Protein AF-A0A846UWH3-F1 (afdb_monomer)

Structure (mmCIF, N/CA/C/O backbone):
data_AF-A0A846UWH3-F1
#
_entry.id   AF-A0A846UWH3-F1
#
loop_
_atom_site.group_PDB
_atom_site.id
_atom_site.type_symbol
_atom_site.label_atom_id
_atom_site.label_alt_id
_atom_site.label_comp_id
_atom_site.label_asym_id
_atom_site.label_entity_id
_atom_site.label_seq_id
_atom_site.pdbx_PDB_ins_code
_atom_site.Cartn_x
_atom_site.Cartn_y
_atom_site.Cartn_z
_atom_site.occupancy
_atom_site.B_iso_or_equiv
_atom_site.auth_seq_id
_atom_site.auth_comp_id
_atom_site.auth_asym_id
_atom_site.auth_atom_id
_atom_site.pdbx_PDB_model_num
ATOM 1 N N . MET A 1 1 ? 42.932 3.495 -3.140 1.00 34.31 1 MET A N 1
ATOM 2 C CA . MET A 1 1 ? 41.575 4.007 -2.851 1.00 34.31 1 MET A CA 1
ATOM 3 C C . MET A 1 1 ? 40.872 4.216 -4.185 1.00 34.31 1 MET A C 1
ATOM 5 O O . MET A 1 1 ? 41.076 5.256 -4.792 1.00 34.31 1 MET A O 1
ATOM 9 N N . SER A 1 2 ? 40.165 3.207 -4.699 1.00 35.84 2 SER A N 1
ATOM 10 C CA . SER A 1 2 ? 39.485 3.271 -6.001 1.00 35.84 2 SER A CA 1
ATOM 11 C C . SER A 1 2 ? 37.967 3.221 -5.826 1.00 35.84 2 SER A C 1
ATOM 13 O O . SER A 1 2 ? 37.456 2.325 -5.163 1.00 35.84 2 SER A O 1
ATOM 15 N N . GLU A 1 3 ? 37.313 4.191 -6.466 1.00 36.59 3 GLU A N 1
ATOM 16 C CA . GLU A 1 3 ? 35.919 4.200 -6.933 1.00 36.59 3 GLU A CA 1
ATOM 17 C C . GLU A 1 3 ? 34.804 4.156 -5.873 1.00 36.59 3 GLU A C 1
ATOM 19 O O . GLU A 1 3 ? 34.196 3.131 -5.598 1.00 36.59 3 GLU A O 1
ATOM 24 N N . PHE A 1 4 ? 34.443 5.343 -5.368 1.00 40.91 4 PHE A N 1
ATOM 25 C CA . PHE A 1 4 ? 33.161 5.603 -4.688 1.00 40.91 4 PHE A CA 1
ATOM 26 C C . PHE A 1 4 ? 31.956 5.690 -5.647 1.00 40.91 4 PHE A C 1
ATOM 28 O O . PHE A 1 4 ? 30.843 5.966 -5.207 1.00 40.91 4 PHE A O 1
ATOM 35 N N . TRP A 1 5 ? 32.157 5.456 -6.945 1.00 39.53 5 TRP A N 1
ATOM 36 C CA . TRP A 1 5 ? 31.112 5.561 -7.959 1.00 39.53 5 TRP A CA 1
ATOM 37 C C . TRP A 1 5 ? 31.149 4.317 -8.839 1.00 39.53 5 TRP A C 1
ATOM 39 O O . TRP A 1 5 ? 31.942 4.228 -9.775 1.00 39.53 5 TRP A O 1
ATOM 49 N N . ASP A 1 6 ? 30.308 3.340 -8.501 1.00 42.56 6 ASP A N 1
ATOM 50 C CA . ASP A 1 6 ? 30.019 2.216 -9.384 1.00 42.56 6 ASP A CA 1
ATOM 51 C C . ASP A 1 6 ? 29.419 2.770 -10.688 1.00 42.56 6 ASP A C 1
ATOM 53 O O . ASP A 1 6 ? 28.408 3.472 -10.667 1.00 42.56 6 ASP A O 1
ATOM 57 N N . LYS A 1 7 ? 30.080 2.504 -11.821 1.00 46.56 7 LYS A N 1
ATOM 58 C CA . LYS A 1 7 ? 29.621 2.919 -13.159 1.00 46.56 7 LYS A CA 1
ATOM 59 C C . LYS A 1 7 ? 28.524 2.009 -13.710 1.00 46.56 7 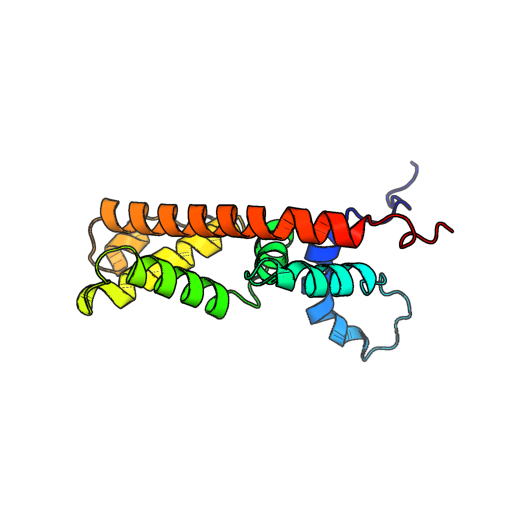LYS A C 1
ATOM 61 O O . LYS A 1 7 ? 28.013 2.265 -14.800 1.00 46.56 7 LYS A O 1
ATOM 66 N N . ARG A 1 8 ? 28.177 0.923 -13.010 1.00 47.19 8 ARG A N 1
ATOM 67 C CA . ARG A 1 8 ? 27.065 0.059 -13.408 1.00 47.19 8 ARG A CA 1
ATOM 68 C C . ARG A 1 8 ? 25.760 0.851 -13.321 1.00 47.19 8 ARG A C 1
ATOM 70 O O . ARG A 1 8 ? 25.578 1.626 -12.380 1.00 47.19 8 ARG A O 1
ATOM 77 N N . PRO A 1 9 ? 24.834 0.669 -14.279 1.00 49.78 9 PRO A N 1
ATOM 78 C CA . PRO A 1 9 ? 23.530 1.299 -14.181 1.00 49.78 9 PRO A CA 1
ATOM 79 C C . PRO A 1 9 ? 22.884 0.890 -12.846 1.00 49.78 9 PRO A C 1
ATOM 81 O O . PRO A 1 9 ? 22.900 -0.301 -12.519 1.00 49.78 9 PRO A O 1
ATOM 84 N N . PRO A 1 10 ? 22.335 1.847 -12.072 1.00 55.66 10 PRO A N 1
ATOM 85 C CA . PRO A 1 10 ? 21.718 1.555 -10.784 1.00 55.66 10 PRO A CA 1
ATOM 86 C C . PRO A 1 10 ? 20.646 0.482 -10.941 1.00 55.66 10 PRO A C 1
ATOM 88 O O . PRO A 1 10 ? 19.980 0.406 -11.985 1.00 55.66 10 PRO A O 1
ATOM 91 N N . HIS A 1 11 ? 20.477 -0.339 -9.903 1.00 59.94 11 HIS A N 1
ATOM 92 C CA . HIS A 1 11 ? 19.511 -1.429 -9.944 1.00 59.94 11 HIS A CA 1
ATOM 93 C C . HIS A 1 11 ? 18.124 -0.853 -10.278 1.00 59.94 11 HIS A C 1
ATOM 95 O O . HIS A 1 11 ? 17.781 0.227 -9.793 1.00 59.94 11 HIS A O 1
ATOM 101 N N . PRO A 1 12 ? 17.276 -1.530 -11.067 1.00 56.81 12 PRO A N 1
ATOM 102 C CA . PRO A 1 12 ? 15.968 -0.981 -11.426 1.00 56.81 12 PRO A CA 1
ATOM 103 C C . PRO A 1 12 ? 15.090 -0.613 -10.209 1.00 56.81 12 PRO A C 1
ATOM 105 O O . PRO A 1 12 ? 14.339 0.356 -10.270 1.00 56.81 12 PRO A O 1
ATOM 108 N N . CYS A 1 13 ? 15.272 -1.285 -9.060 1.00 59.06 13 CYS A N 1
ATOM 109 C CA . CYS A 1 13 ? 14.733 -0.847 -7.756 1.00 59.06 13 CYS A CA 1
ATOM 110 C C . CYS A 1 13 ? 15.163 0.556 -7.341 1.00 59.06 13 CYS A C 1
ATOM 112 O O . CYS A 1 13 ? 14.342 1.364 -6.915 1.00 59.06 13 CYS A O 1
ATOM 114 N N . GLU A 1 14 ? 16.454 0.835 -7.451 1.00 53.94 14 GLU A N 1
ATOM 115 C CA . GLU A 1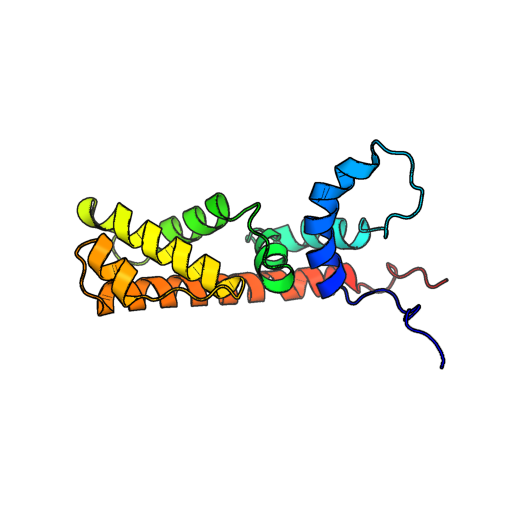 14 ? 17.053 2.109 -7.078 1.00 53.94 14 GLU A CA 1
ATOM 116 C C . GLU A 1 14 ? 16.636 3.208 -8.055 1.00 53.94 14 GLU A C 1
ATOM 118 O O . GLU A 1 14 ? 16.502 4.361 -7.654 1.00 53.94 14 GLU A O 1
ATOM 123 N N . ARG A 1 15 ? 16.379 2.868 -9.327 1.00 60.12 15 ARG A N 1
ATOM 124 C CA . ARG A 1 15 ? 15.820 3.810 -10.305 1.00 60.12 15 ARG A CA 1
ATOM 125 C C . ARG A 1 15 ? 14.354 4.135 -10.043 1.00 60.12 15 ARG A C 1
ATOM 127 O O . ARG A 1 15 ? 14.023 5.311 -10.072 1.00 60.12 15 ARG A O 1
ATOM 134 N N . LEU A 1 16 ? 13.506 3.164 -9.683 1.00 61.62 16 LEU A N 1
ATOM 135 C CA . LEU A 1 16 ? 12.129 3.455 -9.245 1.00 61.62 16 LEU A CA 1
ATOM 136 C C . LEU A 1 16 ? 12.103 4.335 -7.984 1.00 61.62 16 LEU A C 1
ATOM 138 O O . LEU A 1 16 ? 11.332 5.286 -7.913 1.00 61.62 16 LEU A O 1
ATOM 142 N N . ALA A 1 17 ? 12.993 4.081 -7.019 1.00 56.28 17 ALA A N 1
ATOM 143 C CA . ALA A 1 17 ? 13.171 4.962 -5.862 1.00 56.28 17 ALA A CA 1
ATOM 144 C C . ALA A 1 17 ? 13.633 6.377 -6.272 1.00 56.28 17 ALA A C 1
ATOM 146 O O . ALA A 1 17 ? 13.219 7.378 -5.685 1.00 56.28 17 ALA A O 1
ATOM 147 N N . LYS A 1 18 ? 14.460 6.477 -7.322 1.00 54.59 18 LYS A N 1
ATOM 148 C CA . LYS A 1 18 ? 14.870 7.752 -7.922 1.00 54.59 18 LYS A CA 1
ATOM 149 C C . LYS A 1 18 ? 13.771 8.425 -8.743 1.00 54.59 18 LYS A C 1
ATOM 151 O O . LYS A 1 18 ? 13.838 9.639 -8.810 1.00 54.59 18 LYS A O 1
ATOM 156 N N . ILE A 1 19 ? 12.769 7.733 -9.301 1.00 58.75 19 ILE A N 1
ATOM 157 C CA . ILE A 1 19 ? 11.617 8.366 -9.985 1.00 58.75 19 ILE A CA 1
ATOM 158 C C . ILE A 1 19 ? 10.855 9.275 -9.013 1.00 58.75 19 ILE A C 1
ATOM 160 O O . ILE A 1 19 ? 10.509 10.397 -9.371 1.00 58.75 19 ILE A O 1
ATOM 164 N N . GLU A 1 20 ? 10.690 8.874 -7.750 1.00 49.59 20 GLU A N 1
ATOM 165 C CA . GLU A 1 20 ? 10.103 9.754 -6.728 1.00 49.59 20 GLU A CA 1
ATOM 166 C C . GLU A 1 20 ? 11.049 10.918 -6.365 1.00 49.59 20 GLU A C 1
ATOM 168 O O . GLU A 1 20 ? 10.639 12.081 -6.270 1.00 49.59 20 GLU A O 1
ATOM 173 N N . GLY A 1 21 ? 12.351 10.636 -6.248 1.00 48.59 21 GLY A N 1
ATOM 174 C CA . GLY A 1 21 ? 13.385 11.673 -6.174 1.00 48.59 21 GLY A CA 1
ATOM 175 C C . GLY A 1 21 ? 13.385 12.608 -7.395 1.00 48.59 21 GLY A C 1
ATOM 176 O O . GLY A 1 21 ? 13.730 13.780 -7.267 1.00 48.59 21 GLY A O 1
ATOM 177 N N . GLN A 1 22 ? 12.932 12.125 -8.554 1.00 45.34 22 GLN A N 1
ATOM 178 C CA . GLN A 1 22 ? 12.804 12.847 -9.812 1.00 45.34 22 GLN A CA 1
ATOM 179 C C . GLN A 1 22 ? 11.434 13.521 -9.996 1.00 45.34 22 GLN A C 1
ATOM 181 O O . GLN A 1 22 ? 11.312 14.493 -10.737 1.00 45.34 22 GLN A O 1
ATOM 186 N N . THR A 1 23 ? 10.414 13.177 -9.219 1.00 48.31 23 THR A N 1
ATOM 187 C CA . THR A 1 23 ? 9.287 14.102 -9.043 1.00 48.31 23 THR A CA 1
ATOM 188 C C . THR A 1 23 ? 9.713 15.374 -8.291 1.00 48.31 23 THR A C 1
ATOM 190 O O . THR A 1 23 ? 9.099 16.419 -8.493 1.00 48.31 23 THR A O 1
ATOM 193 N N . ASN A 1 24 ? 10.854 15.362 -7.573 1.00 43.00 24 ASN A N 1
ATOM 194 C CA . ASN A 1 24 ? 11.575 16.593 -7.194 1.00 43.00 24 ASN A CA 1
ATOM 195 C C . ASN A 1 24 ? 12.508 17.145 -8.310 1.00 43.00 24 ASN A C 1
ATOM 197 O O . ASN A 1 24 ? 12.949 18.287 -8.200 1.00 43.00 24 ASN A O 1
ATOM 201 N N . PHE A 1 25 ? 12.793 16.396 -9.389 1.00 39.41 25 PHE A N 1
ATOM 202 C CA . PHE A 1 25 ? 13.588 16.753 -10.592 1.00 39.41 25 PHE A CA 1
ATOM 203 C C . PHE A 1 25 ? 12.826 17.601 -11.626 1.00 39.41 25 PHE A C 1
ATOM 205 O O . PHE A 1 25 ? 13.409 18.058 -12.598 1.00 39.41 25 PHE A O 1
ATOM 212 N N . TRP A 1 26 ? 11.606 18.047 -11.334 1.00 44.19 26 TRP A N 1
ATOM 213 C CA . TRP A 1 26 ? 11.181 19.357 -11.852 1.00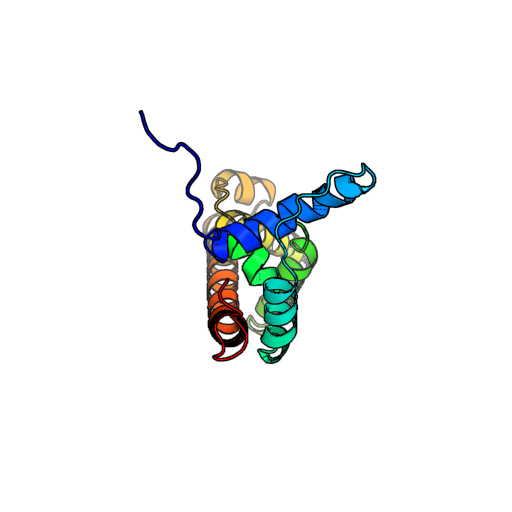 44.19 26 TRP A CA 1
ATOM 214 C C . TRP A 1 26 ? 12.114 20.506 -11.386 1.00 44.19 26 TRP A C 1
ATOM 216 O O . TRP A 1 26 ? 12.075 21.598 -11.941 1.00 44.19 26 TRP A O 1
ATOM 226 N N . ARG A 1 27 ? 13.063 20.241 -10.466 1.00 42.62 27 ARG A N 1
ATOM 227 C CA . ARG A 1 27 ? 14.337 20.977 -10.316 1.00 42.62 27 ARG A CA 1
ATOM 228 C C . ARG A 1 27 ? 15.178 21.094 -11.597 1.00 42.62 27 ARG A C 1
ATOM 230 O O . ARG A 1 27 ? 16.068 21.931 -11.615 1.00 42.62 27 ARG A O 1
ATOM 237 N N . LEU A 1 28 ? 14.903 20.350 -12.669 1.00 36.16 28 LEU A N 1
ATOM 238 C CA . LEU A 1 28 ? 15.507 20.550 -13.989 1.00 36.16 28 LEU A CA 1
ATOM 239 C C . LEU A 1 28 ? 14.765 21.544 -14.887 1.00 36.16 28 LEU A C 1
ATOM 241 O O . LEU A 1 28 ? 14.998 21.621 -16.083 1.00 36.16 28 LEU A O 1
ATOM 245 N N . LEU A 1 29 ? 13.966 22.407 -14.278 1.00 41.16 29 LEU A N 1
ATOM 246 C CA . LEU A 1 29 ? 13.868 23.800 -14.705 1.00 41.16 29 LEU A CA 1
ATOM 247 C C . LEU A 1 29 ? 15.213 24.574 -14.558 1.00 41.16 29 LEU A C 1
ATOM 249 O O . LEU A 1 29 ? 15.257 25.748 -14.902 1.00 41.16 29 LEU A O 1
ATOM 253 N N . ALA A 1 30 ? 16.304 23.954 -14.066 1.00 39.50 30 ALA A N 1
ATOM 254 C CA . ALA A 1 30 ? 17.599 24.588 -13.759 1.00 39.50 30 ALA A CA 1
ATOM 255 C C . ALA A 1 30 ? 18.790 24.261 -14.701 1.00 39.50 30 ALA A C 1
ATOM 257 O O . ALA A 1 30 ? 19.918 24.612 -14.364 1.00 39.50 30 ALA A O 1
ATOM 258 N N . GLY A 1 31 ? 18.591 23.604 -15.854 1.00 34.53 31 GLY A N 1
ATOM 259 C CA . GLY A 1 31 ? 19.651 23.457 -16.874 1.00 34.53 31 GLY A CA 1
ATOM 260 C C . GLY A 1 31 ? 20.863 22.590 -16.485 1.00 34.53 31 GLY A C 1
ATOM 261 O O . GLY A 1 31 ? 21.987 22.925 -16.840 1.00 34.53 31 GLY A O 1
ATOM 262 N N . LEU A 1 32 ? 20.657 21.491 -15.751 1.00 39.66 32 LEU A N 1
ATOM 263 C CA . LEU A 1 32 ? 21.712 20.523 -15.412 1.00 39.66 32 LEU A CA 1
ATOM 264 C C . LEU A 1 32 ? 21.534 19.245 -16.257 1.00 39.66 32 LEU A C 1
ATOM 266 O O . LEU A 1 32 ? 20.607 18.480 -16.040 1.00 39.66 32 LEU A O 1
ATOM 270 N N . GLU A 1 33 ? 22.402 19.019 -17.237 1.00 36.72 33 GLU A N 1
ATOM 271 C CA . GLU A 1 33 ? 22.263 18.016 -18.315 1.00 36.72 33 GLU A CA 1
ATOM 272 C C . GLU A 1 33 ? 22.436 16.526 -17.938 1.00 36.72 33 GLU A C 1
ATOM 274 O O . GLU A 1 33 ? 22.457 15.693 -18.833 1.00 36.72 33 GLU A O 1
ATOM 279 N N . ASP A 1 34 ? 22.469 16.133 -16.660 1.00 42.88 34 ASP A N 1
ATOM 280 C CA . ASP A 1 34 ? 22.677 14.722 -16.273 1.00 42.88 34 ASP A CA 1
ATOM 281 C C . ASP A 1 34 ? 21.501 14.144 -15.479 1.00 42.88 34 ASP A C 1
ATOM 283 O O . ASP A 1 34 ? 21.557 13.924 -14.263 1.00 42.88 34 ASP A O 1
ATOM 287 N N . CYS A 1 35 ? 20.403 13.866 -16.181 1.00 47.66 35 CYS A N 1
ATOM 288 C CA . CYS A 1 35 ? 19.341 13.027 -15.645 1.00 47.66 35 CYS A CA 1
ATOM 289 C C . CYS A 1 35 ? 19.512 11.579 -16.088 1.00 47.66 35 CYS A C 1
ATOM 291 O O . CYS A 1 35 ? 19.669 11.310 -17.275 1.00 47.66 35 CYS A O 1
ATOM 293 N N . VAL A 1 36 ? 19.425 10.634 -15.150 1.00 52.81 36 VAL A N 1
ATOM 294 C CA . VAL A 1 36 ? 19.334 9.211 -15.497 1.00 52.81 36 VAL A CA 1
ATOM 295 C C . VAL A 1 36 ? 18.032 9.004 -16.265 1.00 52.81 36 VAL A C 1
ATOM 297 O O . VAL A 1 36 ? 16.962 9.261 -15.712 1.00 52.81 36 VAL A O 1
ATOM 300 N N . ASP A 1 37 ? 18.137 8.548 -17.511 1.00 58.91 37 ASP A N 1
ATOM 301 C CA . ASP A 1 37 ? 16.994 8.214 -18.358 1.00 58.91 37 ASP A CA 1
ATOM 302 C C . ASP A 1 37 ? 16.113 7.154 -17.671 1.00 58.91 37 ASP A C 1
ATOM 304 O O . ASP A 1 37 ? 16.529 6.012 -17.450 1.00 58.91 37 ASP A O 1
ATOM 308 N N . THR A 1 38 ? 14.902 7.557 -17.279 1.00 62.59 38 THR A N 1
ATOM 309 C CA . THR A 1 38 ? 13.880 6.697 -16.663 1.00 62.59 38 THR A CA 1
ATOM 310 C C . THR A 1 38 ? 12.776 6.309 -17.649 1.00 62.59 38 THR A C 1
ATOM 312 O O . THR A 1 38 ? 11.793 5.684 -17.248 1.00 62.59 38 THR A O 1
ATOM 315 N N . THR A 1 39 ? 12.933 6.613 -18.944 1.00 66.44 39 THR A N 1
ATOM 316 C CA . THR A 1 39 ? 11.931 6.359 -19.995 1.00 66.44 39 THR A CA 1
ATOM 317 C C . THR A 1 39 ? 11.546 4.884 -20.071 1.00 66.44 39 THR A C 1
ATOM 319 O O . THR A 1 39 ? 10.358 4.560 -20.087 1.00 66.44 39 THR A O 1
ATOM 322 N N . ASP A 1 40 ? 12.526 3.979 -20.022 1.00 63.66 40 ASP A N 1
ATOM 323 C CA . ASP A 1 40 ? 12.288 2.531 -20.006 1.00 63.66 40 ASP A CA 1
ATOM 324 C C . ASP A 1 40 ? 11.507 2.072 -18.768 1.00 63.66 40 ASP A C 1
ATOM 326 O O . ASP A 1 40 ? 10.641 1.200 -18.856 1.00 63.66 40 ASP A O 1
ATOM 330 N N . ASP A 1 41 ? 11.817 2.639 -17.598 1.00 67.75 41 ASP A N 1
ATOM 331 C CA . ASP A 1 41 ? 11.149 2.278 -16.348 1.00 67.75 41 ASP A CA 1
ATOM 332 C C . ASP A 1 41 ? 9.697 2.802 -16.353 1.00 67.75 41 ASP A C 1
ATOM 334 O O . ASP A 1 41 ? 8.784 2.074 -15.961 1.00 67.75 41 ASP A O 1
ATOM 338 N N . MET A 1 42 ? 9.458 4.004 -16.893 1.00 68.50 42 MET A N 1
ATOM 339 C CA . MET A 1 42 ? 8.119 4.575 -17.098 1.00 68.50 42 MET A CA 1
ATOM 340 C C . MET A 1 42 ? 7.301 3.792 -18.135 1.00 68.50 42 MET A C 1
ATOM 342 O O . MET A 1 42 ? 6.114 3.529 -17.920 1.00 68.50 42 MET A O 1
ATOM 346 N N . ALA A 1 43 ? 7.921 3.357 -19.236 1.00 68.75 43 ALA A N 1
ATOM 347 C CA . ALA A 1 43 ? 7.286 2.495 -20.232 1.00 68.75 43 ALA A CA 1
ATOM 348 C C . ALA A 1 43 ? 6.932 1.117 -19.644 1.00 68.75 43 ALA A C 1
ATOM 350 O O . ALA A 1 43 ? 5.842 0.593 -19.892 1.00 68.75 43 ALA A O 1
ATOM 351 N N . ALA A 1 44 ? 7.809 0.553 -18.808 1.00 72.00 44 ALA A N 1
ATOM 352 C CA . ALA A 1 44 ? 7.550 -0.695 -18.099 1.00 72.00 44 ALA A CA 1
ATOM 353 C C . ALA A 1 44 ? 6.404 -0.558 -17.082 1.00 72.00 44 ALA A C 1
ATOM 355 O O . ALA A 1 44 ? 5.545 -1.438 -17.011 1.00 72.00 44 ALA A O 1
ATOM 356 N N . LEU A 1 45 ? 6.327 0.555 -16.339 1.00 77.25 45 LEU A N 1
ATOM 357 C CA . LEU A 1 45 ? 5.196 0.848 -15.446 1.00 77.25 45 LEU A CA 1
ATOM 358 C C . LEU A 1 45 ? 3.888 0.970 -16.239 1.00 77.25 45 LEU A C 1
ATOM 360 O O . LEU A 1 45 ? 2.879 0.373 -15.860 1.00 77.25 45 LEU A O 1
ATOM 364 N N . ALA A 1 46 ? 3.902 1.672 -17.375 1.00 76.31 46 ALA A N 1
ATOM 365 C CA . ALA A 1 46 ? 2.741 1.783 -18.254 1.00 76.31 46 ALA A CA 1
ATOM 366 C C . ALA A 1 46 ? 2.284 0.416 -18.794 1.00 76.31 46 ALA A C 1
ATOM 368 O O . ALA A 1 46 ? 1.082 0.150 -18.839 1.00 76.31 46 ALA A O 1
ATOM 369 N N . PHE A 1 47 ? 3.214 -0.477 -19.149 1.00 72.44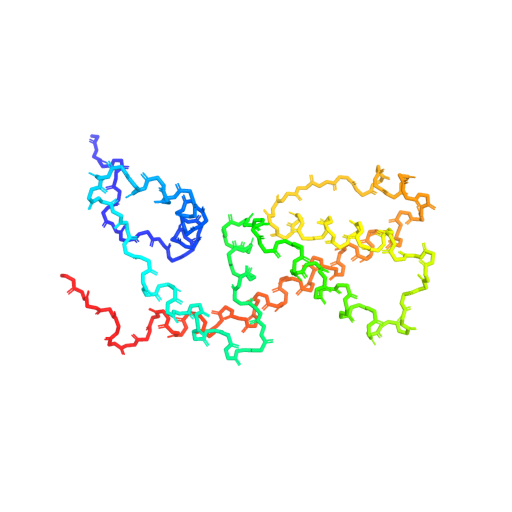 47 PHE A N 1
ATOM 370 C CA . PHE A 1 47 ? 2.889 -1.847 -19.552 1.00 72.44 47 PHE A CA 1
ATOM 371 C C . PHE A 1 47 ? 2.279 -2.655 -18.399 1.00 72.44 47 PHE A C 1
ATOM 373 O O . PHE A 1 47 ? 1.268 -3.331 -18.593 1.00 72.44 47 PHE A O 1
ATOM 380 N N . ALA A 1 48 ? 2.846 -2.544 -17.196 1.00 76.31 48 ALA A N 1
ATOM 381 C CA . ALA A 1 48 ? 2.393 -3.269 -16.012 1.00 76.31 48 ALA A CA 1
ATOM 382 C C . ALA A 1 48 ? 0.962 -2.901 -15.575 1.00 76.31 48 ALA A C 1
ATOM 384 O O . ALA A 1 48 ? 0.324 -3.674 -14.862 1.00 76.31 48 ALA A O 1
ATOM 385 N N . ARG A 1 49 ? 0.391 -1.790 -16.071 1.00 79.06 49 ARG A N 1
ATOM 386 C CA . ARG A 1 49 ? -1.043 -1.462 -15.908 1.00 79.06 49 ARG A CA 1
ATOM 387 C C . ARG A 1 49 ? -1.976 -2.543 -16.463 1.00 79.06 49 ARG A C 1
ATOM 389 O O . ARG A 1 49 ? -3.121 -2.636 -16.025 1.00 79.06 49 ARG A O 1
ATOM 396 N N . LYS A 1 50 ? -1.500 -3.390 -17.386 1.00 78.00 50 LYS A N 1
ATOM 397 C CA . LYS A 1 50 ? -2.256 -4.546 -17.902 1.00 78.00 50 LYS A CA 1
ATOM 398 C C . LYS A 1 50 ? -2.584 -5.588 -16.829 1.00 78.00 50 LYS A C 1
ATOM 400 O O . LYS A 1 50 ? -3.556 -6.315 -17.003 1.00 78.00 50 LYS A O 1
ATOM 405 N N . SER A 1 51 ? -1.853 -5.608 -15.711 1.00 73.38 51 SER A N 1
ATOM 406 C CA . SER A 1 51 ? -2.130 -6.476 -14.555 1.00 73.38 51 SER A CA 1
ATOM 407 C C . SER A 1 51 ? -3.457 -6.160 -13.842 1.00 73.38 51 SER A C 1
ATOM 409 O O . SER A 1 51 ? -3.878 -6.901 -12.954 1.00 73.38 51 SER A O 1
ATOM 411 N N . GLY A 1 52 ? -4.129 -5.056 -14.199 1.00 81.19 52 GLY A N 1
ATOM 412 C CA . GLY A 1 52 ? -5.370 -4.609 -13.560 1.00 81.19 52 GLY A CA 1
ATOM 413 C C . GLY A 1 52 ? -5.160 -3.949 -12.193 1.00 81.19 52 GLY A C 1
ATOM 414 O O . GLY A 1 52 ? -6.135 -3.605 -11.524 1.00 81.19 52 GLY A O 1
ATOM 415 N N . LEU A 1 53 ? -3.904 -3.754 -11.783 1.00 87.19 53 LEU A N 1
ATOM 416 C CA . LEU A 1 53 ? -3.509 -3.068 -10.558 1.00 87.19 53 LEU A CA 1
ATOM 417 C C . LEU A 1 53 ? -2.636 -1.843 -10.879 1.00 87.19 53 LEU A C 1
ATOM 419 O O . LEU A 1 53 ? -1.926 -1.834 -11.888 1.00 87.19 53 LEU A O 1
ATOM 423 N N . PRO A 1 54 ? -2.684 -0.799 -10.033 1.00 85.56 54 PRO A N 1
ATOM 424 C CA . PRO A 1 54 ? -1.893 0.409 -10.229 1.00 85.56 54 PRO A CA 1
ATOM 425 C C . PRO A 1 54 ? -0.391 0.111 -10.062 1.00 85.56 54 PRO A C 1
ATOM 427 O O . PRO A 1 54 ? 0.017 -0.346 -8.988 1.00 85.56 54 PRO A O 1
ATOM 430 N N . PRO A 1 55 ? 0.454 0.363 -11.079 1.00 82.88 55 PRO A N 1
ATOM 431 C CA . PRO A 1 55 ? 1.892 0.120 -11.005 1.00 82.88 55 PRO A CA 1
ATOM 432 C C . PRO A 1 55 ? 2.616 1.011 -9.993 1.00 82.88 55 PRO A C 1
ATOM 434 O O . PRO A 1 55 ? 3.704 0.664 -9.544 1.00 82.88 55 PRO A O 1
ATOM 437 N N . GLU A 1 56 ? 1.971 2.086 -9.543 1.00 83.75 56 GLU A N 1
ATOM 438 C CA . GLU A 1 56 ? 2.408 2.968 -8.459 1.00 83.75 56 GLU A CA 1
ATOM 439 C C . GLU A 1 56 ? 2.587 2.206 -7.120 1.00 83.75 56 GLU A C 1
ATOM 441 O O . GLU A 1 56 ? 3.251 2.676 -6.195 1.00 83.75 56 GLU A O 1
ATOM 446 N N . LEU A 1 57 ? 2.051 0.980 -7.009 1.00 86.56 57 LEU A N 1
ATOM 447 C CA . LEU A 1 57 ? 2.386 0.038 -5.935 1.00 86.56 57 LEU A CA 1
ATOM 448 C C . LEU A 1 57 ? 3.878 -0.300 -5.886 1.00 86.56 57 LEU A C 1
ATOM 450 O O . LEU A 1 57 ? 4.408 -0.489 -4.795 1.00 86.56 57 LEU A O 1
ATOM 454 N N . LEU A 1 58 ? 4.552 -0.385 -7.036 1.00 83.75 58 LEU A N 1
ATOM 455 C CA . LEU A 1 58 ? 5.981 -0.689 -7.116 1.00 83.75 58 LEU A CA 1
ATOM 456 C C . LEU A 1 58 ? 6.832 0.500 -6.666 1.00 83.75 58 LEU A C 1
ATOM 458 O O . LEU A 1 58 ? 7.835 0.301 -5.986 1.00 83.75 58 LEU A O 1
ATOM 462 N N . GLU A 1 59 ? 6.395 1.726 -6.950 1.00 79.69 59 GLU A N 1
ATOM 463 C CA . GLU A 1 59 ? 7.018 2.947 -6.422 1.00 79.69 59 GLU A CA 1
ATOM 464 C C . GLU A 1 59 ? 6.917 2.994 -4.891 1.00 79.69 59 GLU A C 1
ATOM 466 O O . GLU A 1 59 ? 7.893 3.280 -4.197 1.00 79.69 59 GLU A O 1
ATOM 471 N N . ALA A 1 60 ? 5.754 2.637 -4.338 1.00 82.75 60 ALA A N 1
ATOM 472 C CA . ALA A 1 60 ? 5.561 2.528 -2.895 1.00 82.75 60 ALA A CA 1
ATOM 473 C C . ALA A 1 60 ? 6.358 1.364 -2.270 1.00 82.75 60 ALA A C 1
ATOM 475 O O . ALA A 1 60 ? 6.899 1.517 -1.175 1.00 82.75 60 ALA A O 1
ATOM 476 N N . PHE A 1 61 ? 6.453 0.223 -2.961 1.00 83.69 61 PHE A N 1
ATOM 477 C CA . PHE A 1 61 ? 7.131 -0.985 -2.484 1.00 83.69 61 PHE A CA 1
ATOM 478 C C . PHE A 1 61 ? 8.657 -0.848 -2.475 1.00 83.69 61 PHE A C 1
ATOM 480 O O . PHE A 1 61 ? 9.305 -1.214 -1.499 1.00 83.69 61 PHE A O 1
ATOM 487 N N . TRP A 1 62 ? 9.232 -0.360 -3.576 1.00 75.00 62 TRP A N 1
ATOM 488 C CA . TRP 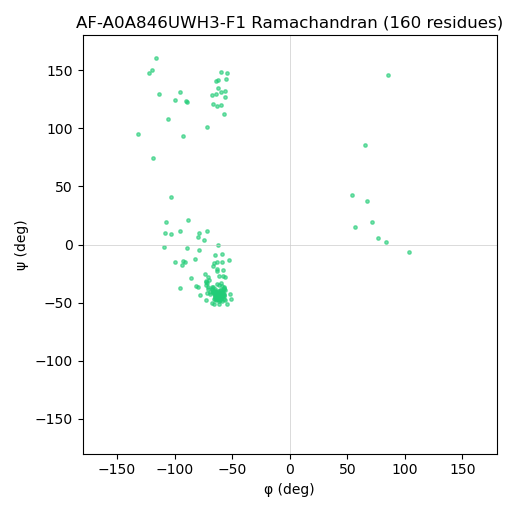A 1 62 ? 10.681 -0.297 -3.789 1.00 75.00 62 TRP A CA 1
ATOM 489 C C . TRP A 1 62 ? 11.258 1.064 -3.407 1.00 75.00 62 TRP A C 1
ATOM 491 O O . TRP A 1 62 ? 12.350 1.127 -2.850 1.00 75.00 62 TRP A O 1
ATOM 501 N N . GLY A 1 63 ? 10.519 2.142 -3.677 1.00 69.00 63 GLY A N 1
ATOM 502 C CA . GLY A 1 63 ? 10.929 3.513 -3.372 1.00 69.00 63 GLY A CA 1
ATOM 503 C C . GLY A 1 63 ? 10.445 4.036 -2.022 1.00 69.00 63 GLY A C 1
ATOM 504 O O . GLY A 1 63 ? 10.951 5.047 -1.548 1.00 69.00 63 GLY A O 1
ATOM 505 N N . GLY A 1 64 ? 9.486 3.362 -1.378 1.00 70.38 64 GLY A N 1
ATOM 506 C CA . GLY A 1 64 ? 8.842 3.890 -0.172 1.00 70.38 64 GLY A CA 1
ATOM 507 C C . GLY A 1 64 ? 7.913 5.075 -0.459 1.00 70.38 64 GLY A C 1
ATOM 508 O O . GLY A 1 64 ? 7.599 5.839 0.462 1.00 70.38 64 GLY A O 1
ATOM 509 N N . SER A 1 65 ? 7.479 5.226 -1.717 1.00 76.25 65 SER A N 1
ATOM 510 C CA . SER A 1 65 ? 6.760 6.410 -2.166 1.00 76.25 65 SER A CA 1
ATOM 511 C C . SER A 1 65 ? 5.436 6.653 -1.465 1.00 76.25 65 SER A C 1
ATOM 513 O O . SER A 1 65 ? 4.654 5.740 -1.189 1.00 76.25 65 SER A O 1
ATOM 515 N N . LYS A 1 66 ? 5.157 7.936 -1.210 1.00 80.31 66 LYS A N 1
ATOM 516 C CA . LYS A 1 66 ? 3.896 8.402 -0.612 1.00 80.31 66 LYS A CA 1
ATOM 517 C C . LYS A 1 66 ? 3.000 9.163 -1.580 1.00 80.31 66 LYS A C 1
ATOM 519 O O . LYS A 1 66 ? 1.896 9.533 -1.175 1.00 80.31 66 LYS A O 1
ATOM 524 N N . LEU A 1 67 ? 3.428 9.377 -2.824 1.00 80.56 67 LEU A N 1
ATOM 525 C CA . LEU A 1 67 ? 2.705 10.191 -3.804 1.00 80.56 67 LEU A CA 1
ATOM 526 C C . LEU A 1 67 ? 1.279 9.665 -4.032 1.00 80.56 67 LEU A C 1
ATOM 528 O O . LEU A 1 67 ? 0.300 10.402 -3.920 1.00 80.56 67 LEU A O 1
ATOM 532 N N . HIS A 1 68 ? 1.150 8.353 -4.221 1.00 83.44 68 HIS A N 1
ATOM 533 C CA . HIS A 1 68 ? -0.123 7.685 -4.504 1.00 83.44 68 HIS A CA 1
ATOM 534 C C . HIS A 1 68 ? -0.809 7.101 -3.259 1.00 83.44 68 HIS A C 1
ATOM 536 O O . HIS A 1 68 ? -1.801 6.376 -3.366 1.00 83.44 68 HIS A O 1
ATOM 542 N N . ARG A 1 69 ? -0.328 7.452 -2.055 1.00 88.62 69 ARG A N 1
ATOM 543 C CA . ARG A 1 69 ? -0.775 6.884 -0.770 1.00 88.62 69 ARG A CA 1
ATOM 544 C C . ARG A 1 69 ? -2.289 6.911 -0.593 1.00 88.62 69 ARG A C 1
ATOM 546 O O . ARG A 1 69 ? -2.869 5.907 -0.195 1.00 88.62 69 ARG A O 1
ATOM 553 N N . ILE A 1 70 ? -2.937 8.043 -0.877 1.00 90.44 70 ILE A N 1
ATOM 554 C CA . ILE A 1 70 ? -4.390 8.195 -0.688 1.00 90.44 70 ILE A CA 1
ATOM 555 C C . ILE A 1 70 ? -5.163 7.270 -1.635 1.00 90.44 70 ILE A C 1
ATOM 557 O O . ILE A 1 70 ? -6.058 6.560 -1.178 1.00 90.44 70 ILE A O 1
ATOM 561 N N . GLY A 1 71 ? -4.798 7.240 -2.920 1.00 88.62 71 GLY A N 1
ATOM 562 C CA . GLY A 1 71 ? -5.458 6.399 -3.923 1.00 88.62 71 GLY A CA 1
ATOM 563 C C . GLY A 1 71 ? -5.304 4.910 -3.617 1.00 88.62 71 GLY A C 1
ATOM 564 O O . GLY A 1 71 ? -6.294 4.179 -3.574 1.00 88.62 71 GLY A O 1
ATOM 565 N N . LEU A 1 72 ? -4.083 4.478 -3.291 1.00 92.38 72 LEU A N 1
ATOM 566 C CA . LEU A 1 72 ? -3.788 3.091 -2.922 1.00 92.38 72 LEU A CA 1
ATOM 567 C C . LEU A 1 72 ? -4.515 2.670 -1.632 1.00 92.38 72 LEU A C 1
ATOM 569 O O . LEU A 1 72 ? -5.082 1.579 -1.560 1.00 92.38 72 LEU A O 1
ATOM 573 N N . CYS A 1 73 ? -4.576 3.547 -0.624 1.00 95.69 73 CYS A N 1
ATOM 574 C CA . CYS A 1 73 ? -5.328 3.283 0.605 1.00 95.69 73 CYS A CA 1
ATOM 575 C C . CYS A 1 73 ? -6.842 3.224 0.374 1.00 95.69 73 CYS A C 1
ATOM 577 O O . CYS A 1 73 ? -7.522 2.417 1.009 1.00 95.69 73 CYS A O 1
ATOM 579 N N . GLN A 1 74 ? -7.386 4.052 -0.520 1.00 95.06 74 GLN A N 1
ATOM 580 C CA . GLN A 1 74 ? -8.805 4.003 -0.867 1.00 95.06 74 GLN A CA 1
ATOM 581 C C . GLN A 1 74 ? -9.144 2.694 -1.596 1.00 95.06 74 GLN A C 1
ATOM 583 O O . GLN A 1 74 ? -10.122 2.044 -1.238 1.00 95.06 74 GLN A O 1
ATOM 588 N N . MET A 1 75 ? -8.279 2.235 -2.506 1.00 94.62 75 MET A N 1
ATOM 589 C CA . MET A 1 75 ? -8.412 0.926 -3.155 1.00 94.62 75 MET A CA 1
ATOM 590 C C . MET A 1 75 ? -8.424 -0.227 -2.136 1.00 94.62 75 MET A C 1
ATOM 592 O O . MET A 1 75 ? -9.279 -1.110 -2.209 1.00 94.62 75 MET A O 1
ATOM 596 N N . ALA A 1 76 ? -7.525 -0.205 -1.143 1.00 94.56 76 ALA A N 1
ATOM 597 C CA . ALA A 1 76 ? -7.510 -1.180 -0.045 1.00 94.56 76 ALA A CA 1
ATOM 598 C C . ALA A 1 76 ? -8.782 -1.126 0.808 1.00 94.56 76 ALA A C 1
ATOM 600 O O . ALA A 1 76 ? -9.345 -2.167 1.148 1.00 94.56 76 ALA A O 1
ATOM 601 N N . PHE A 1 77 ? -9.268 0.076 1.119 1.00 95.44 77 PHE A N 1
ATOM 602 C CA . PHE A 1 77 ? -10.521 0.253 1.847 1.00 95.44 77 PHE A CA 1
ATOM 603 C C . PHE A 1 77 ? -11.702 -0.348 1.084 1.00 95.44 77 PHE A C 1
ATOM 605 O O . PHE A 1 77 ? -12.476 -1.101 1.671 1.00 95.44 77 PHE A O 1
ATOM 612 N N . ASP A 1 78 ? -11.815 -0.070 -0.213 1.00 94.00 78 ASP A N 1
ATOM 613 C CA . ASP A 1 78 ? -12.906 -0.578 -1.045 1.00 94.00 78 ASP A CA 1
ATOM 614 C C . ASP A 1 78 ? -12.836 -2.100 -1.209 1.00 94.00 78 ASP A C 1
ATOM 616 O O . ASP A 1 78 ? -13.869 -2.770 -1.164 1.00 94.00 78 ASP A O 1
ATOM 620 N N . PHE A 1 79 ? -11.631 -2.669 -1.310 1.00 92.44 79 PHE A N 1
ATOM 621 C CA . PHE A 1 79 ? -11.431 -4.118 -1.321 1.00 92.44 79 PHE A CA 1
ATOM 622 C C . PHE A 1 79 ? -11.912 -4.773 -0.018 1.00 92.44 79 PHE A C 1
ATOM 624 O O . PHE A 1 79 ? -12.714 -5.710 -0.058 1.00 92.44 79 PHE A O 1
ATOM 631 N N . ILE A 1 80 ? -11.474 -4.264 1.140 1.00 91.00 80 ILE A N 1
ATOM 632 C CA . ILE A 1 80 ? -11.879 -4.779 2.461 1.00 91.00 80 ILE A CA 1
ATOM 633 C C . ILE A 1 80 ? -13.391 -4.612 2.655 1.00 91.00 80 ILE A C 1
ATOM 635 O O . ILE A 1 80 ? -14.071 -5.531 3.109 1.00 91.00 80 ILE A O 1
ATOM 639 N N . HIS A 1 81 ? -13.938 -3.461 2.257 1.00 91.06 81 HIS A N 1
ATOM 640 C CA . HIS A 1 81 ? -15.366 -3.178 2.346 1.00 91.06 81 HIS A CA 1
ATOM 641 C C . HIS A 1 81 ? -16.202 -4.179 1.538 1.00 91.06 81 HIS A C 1
ATOM 643 O O . HIS A 1 81 ? -17.194 -4.694 2.046 1.00 91.06 81 HIS A O 1
ATOM 649 N N . ARG A 1 82 ? -15.795 -4.491 0.302 1.00 88.06 82 ARG A N 1
ATOM 650 C CA . ARG A 1 82 ? -16.532 -5.409 -0.582 1.00 88.06 82 ARG A CA 1
ATOM 651 C C . ARG A 1 82 ? -16.419 -6.875 -0.165 1.00 88.06 82 ARG A C 1
ATOM 653 O O . ARG A 1 82 ? -17.362 -7.631 -0.363 1.00 88.06 82 ARG A O 1
ATOM 660 N N . THR A 1 83 ? -15.290 -7.282 0.409 1.00 81.69 83 THR A N 1
ATOM 661 C CA . THR A 1 83 ? -15.030 -8.686 0.777 1.00 81.69 83 THR A CA 1
ATOM 662 C C . THR A 1 83 ? -15.567 -9.065 2.163 1.00 81.69 83 THR A C 1
ATOM 664 O O . THR A 1 83 ? -15.936 -10.216 2.380 1.00 81.69 83 THR A O 1
ATOM 667 N N . GLY A 1 84 ? -15.658 -8.114 3.099 1.00 64.44 84 GLY A N 1
ATOM 668 C CA . GLY A 1 84 ? -15.925 -8.378 4.519 1.00 64.44 84 GLY A CA 1
ATOM 669 C C . GLY A 1 84 ? -17.345 -8.093 5.016 1.00 64.44 84 GLY A C 1
ATOM 670 O O . GLY A 1 84 ? -17.482 -7.529 6.095 1.00 64.44 84 GLY A O 1
ATOM 671 N N . ARG A 1 85 ? -18.398 -8.432 4.255 1.00 74.19 85 ARG A N 1
ATOM 672 C CA . ARG A 1 85 ? -19.813 -8.065 4.549 1.00 74.19 85 ARG A CA 1
ATOM 673 C C . ARG A 1 85 ? -20.072 -6.552 4.696 1.00 74.19 85 ARG A C 1
ATOM 675 O O . ARG A 1 85 ? -21.138 -6.158 5.162 1.00 74.19 85 ARG A O 1
ATOM 682 N N . GLY A 1 86 ? -19.137 -5.706 4.268 1.00 79.56 86 GLY A N 1
ATOM 683 C CA . GLY A 1 86 ? -19.204 -4.266 4.489 1.00 79.56 86 GLY A CA 1
ATOM 684 C C . GLY A 1 86 ? -18.635 -3.837 5.842 1.00 79.56 86 GLY A C 1
ATOM 685 O O . GLY A 1 86 ? -18.761 -4.504 6.863 1.00 79.56 86 GLY A O 1
ATOM 686 N N . ILE A 1 87 ? -18.019 -2.658 5.846 1.00 87.19 87 ILE A N 1
ATOM 687 C CA . ILE A 1 87 ? -17.561 -1.972 7.061 1.00 87.19 87 ILE A CA 1
ATOM 688 C C . ILE A 1 87 ? -18.704 -1.083 7.552 1.00 87.19 87 ILE A C 1
ATOM 690 O O . ILE A 1 87 ? -19.162 -0.212 6.803 1.00 87.19 87 ILE A O 1
ATOM 694 N N . ALA A 1 88 ? -19.142 -1.268 8.799 1.00 89.75 88 ALA A N 1
ATOM 695 C CA . ALA A 1 88 ? -20.177 -0.434 9.402 1.00 89.75 88 ALA A CA 1
ATOM 696 C C . ALA A 1 88 ? -19.749 1.043 9.445 1.00 89.75 88 ALA A C 1
ATOM 698 O O . ALA A 1 88 ? -18.572 1.361 9.608 1.00 89.75 88 ALA A O 1
ATOM 699 N N . ASN A 1 89 ? -20.706 1.973 9.345 1.00 89.75 89 ASN A N 1
ATOM 700 C CA . ASN A 1 89 ? -20.404 3.408 9.257 1.00 89.75 89 ASN A CA 1
ATOM 701 C C . ASN A 1 89 ? -19.548 3.931 10.421 1.00 89.75 89 ASN A C 1
ATOM 703 O O . ASN A 1 89 ? -18.617 4.700 10.184 1.00 89.75 89 ASN A O 1
ATOM 707 N N . LYS A 1 90 ? -19.807 3.452 11.645 1.00 91.38 90 LYS A N 1
ATOM 708 C CA . LYS A 1 90 ? -19.025 3.791 12.845 1.00 91.38 90 LYS A CA 1
ATOM 709 C C . LYS A 1 90 ? -17.554 3.362 12.755 1.00 91.38 90 LYS A C 1
ATOM 711 O O . LYS A 1 90 ? -16.695 3.996 13.360 1.00 91.38 90 LYS A O 1
ATOM 716 N N . ASP A 1 91 ? -17.264 2.325 11.971 1.00 92.62 91 ASP A N 1
ATOM 717 C CA . ASP A 1 91 ? -15.944 1.703 11.902 1.00 92.62 91 ASP A CA 1
ATOM 718 C C . ASP A 1 91 ? -15.069 2.277 10.777 1.00 92.62 91 ASP A C 1
ATOM 720 O O . ASP A 1 91 ? -13.842 2.191 10.812 1.00 92.62 91 ASP A O 1
ATOM 724 N N . ARG A 1 92 ? -15.681 2.971 9.807 1.00 92.88 92 ARG A N 1
ATOM 725 C CA . ARG A 1 92 ? -15.001 3.491 8.606 1.00 92.88 92 ARG A CA 1
ATOM 726 C C . ARG A 1 92 ? -13.757 4.318 8.925 1.00 92.88 92 ARG A C 1
ATOM 728 O O . ARG A 1 92 ? -12.745 4.179 8.240 1.00 92.88 92 ARG A O 1
ATOM 735 N N . ILE A 1 93 ? -13.825 5.190 9.933 1.00 94.19 93 ILE A N 1
ATOM 736 C CA . ILE A 1 93 ? -12.732 6.117 10.264 1.00 94.19 93 ILE A CA 1
ATOM 737 C C . ILE A 1 93 ? -11.514 5.353 10.788 1.00 94.19 93 ILE A C 1
ATOM 739 O O . ILE A 1 93 ? -10.403 5.556 10.292 1.00 94.19 93 ILE A O 1
ATOM 743 N N . TRP A 1 94 ? -11.706 4.461 11.761 1.00 94.94 94 TRP A N 1
ATOM 744 C CA . TRP A 1 94 ? -10.586 3.722 12.335 1.00 94.94 94 TRP A CA 1
ATOM 745 C C . TRP A 1 94 ? -10.046 2.683 11.351 1.00 94.94 94 TRP A C 1
ATOM 747 O O . TRP A 1 94 ? -8.831 2.497 11.298 1.00 94.94 94 TRP A O 1
ATOM 757 N N . THR A 1 95 ? -10.899 2.080 10.510 1.00 95.25 95 THR A N 1
ATOM 758 C CA . THR A 1 95 ? -10.463 1.171 9.442 1.00 95.25 95 THR A CA 1
ATOM 759 C C . THR A 1 95 ? -9.577 1.895 8.430 1.00 95.25 95 THR A C 1
ATOM 761 O O . THR A 1 95 ? -8.486 1.416 8.128 1.00 95.25 95 THR A O 1
ATOM 764 N N . LYS A 1 96 ? -9.967 3.094 7.969 1.00 95.69 96 LYS A N 1
ATOM 765 C CA . LYS A 1 96 ? -9.098 3.941 7.130 1.00 95.69 96 LYS A CA 1
ATOM 766 C C . LYS A 1 96 ? -7.777 4.264 7.831 1.00 95.69 96 LYS 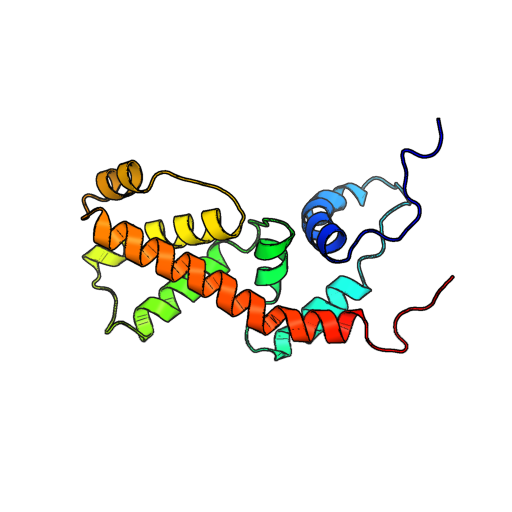A C 1
ATOM 768 O O . LYS A 1 96 ? -6.719 4.203 7.210 1.00 95.69 96 LYS A O 1
ATOM 773 N N . GLY A 1 97 ? -7.825 4.559 9.130 1.00 94.44 97 GLY A N 1
ATOM 774 C CA . GLY A 1 97 ? -6.632 4.769 9.948 1.00 94.44 97 GLY A CA 1
ATOM 775 C C . GLY A 1 97 ? -5.706 3.550 9.993 1.00 94.44 97 GLY A C 1
ATOM 776 O O . GLY A 1 97 ? -4.494 3.709 9.879 1.00 94.44 97 GLY A O 1
ATOM 777 N N . ALA A 1 98 ? -6.260 2.346 10.143 1.00 95.75 98 ALA A N 1
ATOM 778 C CA . ALA A 1 98 ? -5.509 1.092 10.149 1.00 95.75 98 ALA A CA 1
ATOM 779 C C . ALA A 1 98 ? -4.904 0.773 8.774 1.00 95.75 98 ALA A C 1
ATOM 781 O O . ALA A 1 98 ? -3.764 0.322 8.705 1.00 95.75 98 ALA A O 1
ATOM 782 N N . ILE A 1 99 ? -5.626 1.062 7.687 1.00 96.44 99 ILE A N 1
ATOM 783 C CA . ILE A 1 99 ? -5.134 0.898 6.311 1.00 96.44 99 ILE A CA 1
ATOM 784 C C . ILE A 1 99 ? -3.961 1.837 6.031 1.00 96.44 99 ILE A C 1
ATOM 786 O O . ILE A 1 99 ? -2.944 1.390 5.511 1.00 96.44 99 ILE A O 1
ATOM 790 N N . LEU A 1 100 ? -4.062 3.110 6.430 1.00 95.31 100 LEU A N 1
ATOM 791 C CA . LEU A 1 100 ? -2.963 4.075 6.301 1.00 95.31 100 LEU A CA 1
ATOM 792 C C . LEU A 1 100 ? -1.711 3.616 7.055 1.00 95.31 100 LEU A C 1
ATOM 794 O O . LEU A 1 100 ? -0.601 3.744 6.548 1.00 95.31 100 LEU A O 1
ATOM 798 N N . ASP A 1 101 ? -1.883 3.060 8.254 1.00 94.38 101 ASP A N 1
ATOM 799 C CA . ASP A 1 101 ? -0.770 2.508 9.026 1.00 94.38 101 ASP A CA 1
ATOM 800 C C . ASP A 1 101 ? -0.224 1.206 8.407 1.00 94.38 101 ASP A C 1
ATOM 802 O O . ASP A 1 101 ? 0.954 0.898 8.581 1.00 94.38 101 ASP A O 1
ATOM 806 N N . GLY A 1 102 ? -1.058 0.439 7.698 1.00 94.81 102 GLY A N 1
ATOM 807 C CA . GLY A 1 102 ? -0.646 -0.738 6.931 1.00 94.81 102 GLY A CA 1
ATOM 808 C C . GLY A 1 102 ? 0.185 -0.354 5.707 1.00 94.81 102 GLY A C 1
ATOM 809 O O . GLY A 1 102 ? 1.235 -0.948 5.478 1.00 94.81 102 GLY A O 1
ATOM 810 N N . PHE A 1 103 ? -0.226 0.694 4.988 1.00 94.75 103 PHE A N 1
ATOM 811 C CA . PHE A 1 103 ? 0.545 1.291 3.896 1.00 94.75 103 PHE A CA 1
ATOM 812 C C . PHE A 1 103 ? 1.891 1.831 4.387 1.00 94.75 103 PHE A C 1
ATOM 814 O O . PHE A 1 103 ? 2.928 1.537 3.806 1.00 94.75 103 PHE A O 1
ATOM 821 N N . ASP A 1 104 ? 1.896 2.571 5.500 1.00 91.62 104 ASP A N 1
ATOM 822 C CA . ASP A 1 104 ? 3.138 3.105 6.062 1.00 91.62 104 ASP A CA 1
ATOM 823 C C . ASP A 1 104 ? 4.126 1.963 6.384 1.00 91.62 104 ASP A C 1
ATOM 825 O O . ASP A 1 104 ? 5.313 2.088 6.089 1.00 91.62 104 ASP A O 1
ATOM 829 N N . ARG A 1 105 ? 3.645 0.823 6.907 1.00 91.56 105 ARG A N 1
ATOM 830 C CA . ARG A 1 105 ? 4.479 -0.372 7.144 1.00 91.56 105 ARG A CA 1
ATOM 831 C C . ARG A 1 105 ? 4.987 -1.020 5.863 1.00 91.56 105 ARG A C 1
ATOM 833 O O . ARG A 1 105 ? 6.150 -1.411 5.831 1.00 91.56 105 ARG A O 1
ATOM 840 N N . PHE A 1 106 ? 4.143 -1.106 4.840 1.00 92.12 106 PHE A N 1
ATOM 841 C CA . PHE A 1 106 ? 4.521 -1.581 3.511 1.00 92.12 106 PHE A CA 1
ATOM 842 C C . PHE A 1 106 ? 5.667 -0.745 2.912 1.00 92.12 106 PHE A C 1
ATOM 844 O O . PHE A 1 106 ? 6.614 -1.314 2.381 1.00 92.12 106 PHE A O 1
ATOM 851 N N . CYS A 1 107 ? 5.665 0.574 3.131 1.00 86.50 107 CYS A N 1
ATOM 852 C CA . CYS A 1 107 ? 6.769 1.484 2.790 1.00 86.50 107 CYS A CA 1
ATOM 853 C C . CYS A 1 107 ? 7.953 1.459 3.787 1.00 86.50 107 CYS A C 1
ATOM 855 O O . CYS A 1 107 ? 8.802 2.346 3.761 1.00 86.50 107 CYS A O 1
ATOM 857 N N . GLY A 1 108 ? 8.000 0.511 4.728 1.00 83.56 108 GLY A N 1
ATOM 858 C CA . GLY A 1 108 ? 9.084 0.376 5.712 1.00 83.56 108 GLY A CA 1
ATOM 859 C C . GLY A 1 108 ? 8.970 1.258 6.967 1.00 83.56 108 GLY A C 1
ATOM 860 O O . GLY A 1 108 ? 9.829 1.188 7.848 1.00 83.56 108 GLY A O 1
ATOM 861 N N . ILE A 1 109 ? 7.905 2.050 7.124 1.00 83.25 109 ILE A N 1
ATOM 862 C CA . ILE A 1 109 ? 7.699 2.941 8.277 1.00 83.25 109 ILE A CA 1
ATOM 863 C C . ILE A 1 109 ? 6.950 2.208 9.393 1.00 83.25 109 ILE A C 1
ATOM 865 O O . ILE A 1 109 ? 5.817 1.750 9.243 1.00 83.25 109 ILE A O 1
ATOM 869 N N . ARG A 1 110 ? 7.547 2.144 10.587 1.00 79.94 110 ARG A N 1
ATOM 870 C CA . ARG A 1 110 ? 6.952 1.445 11.736 1.00 79.94 110 ARG A CA 1
ATOM 871 C C . ARG A 1 110 ? 6.263 2.418 12.693 1.00 79.94 110 ARG A C 1
ATOM 873 O O . ARG A 1 110 ? 6.885 3.329 13.223 1.00 79.94 110 ARG A O 1
ATOM 880 N N . ARG A 1 111 ? 4.978 2.174 12.973 1.00 78.56 111 ARG A N 1
ATOM 881 C CA . ARG A 1 111 ? 4.197 2.864 14.018 1.00 78.56 111 ARG A CA 1
ATOM 882 C C . ARG A 1 111 ? 3.613 1.883 15.037 1.00 78.56 111 ARG A C 1
ATOM 884 O O . ARG A 1 111 ? 3.256 0.747 14.696 1.00 78.56 111 ARG A O 1
ATOM 891 N N . SER A 1 112 ? 3.493 2.330 16.289 1.00 82.31 112 SER A N 1
ATOM 892 C CA . SER A 1 112 ? 2.876 1.549 17.369 1.00 82.31 112 SER A CA 1
ATOM 893 C C . SER A 1 112 ? 1.376 1.370 17.132 1.00 82.31 112 SER A C 1
ATOM 895 O O . SER A 1 112 ? 0.653 2.340 16.921 1.00 82.31 112 SER A O 1
ATOM 897 N N . ALA A 1 113 ? 0.898 0.122 17.194 1.00 79.88 113 ALA A N 1
ATOM 898 C CA . ALA A 1 113 ? -0.531 -0.182 17.080 1.00 79.88 113 ALA A CA 1
ATOM 899 C C . ALA A 1 113 ? -1.322 0.227 18.332 1.00 79.88 113 ALA A C 1
ATOM 901 O O . ALA A 1 113 ? -2.491 0.576 18.217 1.00 79.88 113 ALA A O 1
ATOM 902 N N . ALA A 1 114 ? -0.694 0.182 19.513 1.00 80.56 114 ALA A N 1
ATOM 903 C CA . ALA A 1 114 ? -1.373 0.421 20.787 1.00 80.56 114 ALA A CA 1
ATOM 904 C C . ALA A 1 114 ? -1.876 1.870 20.886 1.00 80.56 114 ALA A C 1
ATOM 906 O O . ALA A 1 114 ? -3.070 2.095 21.052 1.00 80.56 114 ALA A O 1
ATOM 907 N N . THR A 1 115 ? -0.992 2.838 20.634 1.00 86.62 115 THR A N 1
ATOM 908 C CA . THR A 1 115 ? -1.309 4.277 20.646 1.00 86.62 115 THR A CA 1
ATOM 909 C C . THR A 1 115 ? -2.392 4.646 19.628 1.00 86.62 115 THR A C 1
ATOM 911 O O . THR A 1 115 ? -3.195 5.553 19.834 1.00 86.62 115 THR A O 1
ATOM 914 N N . ARG A 1 116 ? -2.423 3.948 18.489 1.00 87.44 116 ARG A N 1
ATOM 915 C CA . ARG A 1 116 ? -3.379 4.217 17.410 1.00 87.44 116 ARG A CA 1
ATOM 916 C C . ARG A 1 116 ? -4.754 3.644 17.728 1.00 87.44 116 ARG A C 1
ATOM 918 O O . ARG A 1 116 ? -5.741 4.351 17.552 1.00 87.44 116 ARG A O 1
ATOM 925 N N . ALA A 1 117 ? -4.814 2.419 18.249 1.00 89.06 117 ALA A N 1
ATOM 926 C CA . ALA A 1 117 ? -6.061 1.808 18.702 1.00 89.06 117 ALA A CA 1
ATOM 927 C C . ALA A 1 117 ? -6.726 2.628 19.821 1.00 89.06 117 ALA A C 1
ATOM 929 O O . ALA A 1 117 ? -7.926 2.888 19.756 1.00 89.06 117 ALA A O 1
ATOM 930 N N . GLU A 1 118 ? -5.933 3.118 20.781 1.00 90.88 118 GLU A N 1
ATOM 931 C CA . GLU A 1 118 ? -6.397 4.002 21.857 1.00 90.88 118 GLU A CA 1
ATOM 932 C C . GLU A 1 118 ? -7.000 5.304 21.311 1.00 90.88 118 GLU A C 1
ATOM 934 O O . GLU A 1 118 ? -8.125 5.661 21.662 1.00 90.88 118 GLU A O 1
ATOM 939 N N . LYS A 1 119 ? -6.317 5.965 20.362 1.00 91.31 119 LYS A N 1
ATOM 940 C CA . LYS A 1 119 ? -6.816 7.189 19.711 1.00 91.31 119 LYS A CA 1
ATOM 941 C C . LYS A 1 119 ? -8.182 6.995 19.043 1.00 91.31 119 LYS A C 1
ATOM 943 O O . LYS A 1 119 ? -9.001 7.910 19.051 1.00 91.31 119 LYS A O 1
ATOM 948 N N . PHE A 1 120 ? -8.422 5.826 18.454 1.00 91.56 120 PHE A N 1
ATOM 949 C CA . PHE A 1 120 ? -9.692 5.501 17.804 1.00 91.56 120 PHE A CA 1
ATOM 950 C C . PHE A 1 120 ? -10.724 4.863 18.743 1.00 91.56 120 PHE A C 1
ATOM 952 O O . PHE A 1 120 ? -11.847 4.623 18.307 1.00 91.56 120 PHE A O 1
ATOM 959 N N . ARG A 1 121 ? -10.375 4.615 20.015 1.00 92.75 121 ARG A N 1
ATOM 960 C CA . ARG A 1 121 ? -11.217 3.918 21.003 1.00 92.75 121 ARG A CA 1
ATOM 961 C C . ARG A 1 121 ? -11.692 2.543 20.514 1.00 92.75 121 ARG A C 1
ATOM 963 O O . ARG A 1 121 ? -12.849 2.175 20.701 1.00 92.75 121 ARG A O 1
ATOM 970 N N . VAL A 1 122 ? -10.796 1.784 19.882 1.00 93.38 122 VAL A N 1
ATOM 971 C CA . VAL A 1 122 ? -11.076 0.431 19.369 1.00 93.38 122 VAL A CA 1
ATOM 972 C C . VAL A 1 122 ? -10.230 -0.619 20.072 1.00 93.38 122 VAL A C 1
ATOM 974 O O . VAL A 1 122 ? -9.174 -0.314 20.630 1.00 93.38 122 VAL A O 1
ATOM 977 N N . ARG A 1 123 ? -10.656 -1.885 20.009 1.00 93.00 123 ARG A N 1
ATOM 978 C CA . ARG A 1 123 ? -9.835 -2.991 20.508 1.00 93.00 123 ARG A CA 1
ATOM 979 C C . ARG A 1 123 ? -8.538 -3.058 19.707 1.00 93.00 123 ARG A C 1
ATOM 981 O O . ARG A 1 123 ? -8.526 -2.991 18.477 1.00 93.00 123 ARG A O 1
ATOM 988 N N . ARG A 1 124 ? -7.424 -3.211 20.423 1.00 93.44 124 ARG A N 1
ATOM 989 C CA . ARG A 1 124 ? -6.083 -3.287 19.829 1.00 93.44 124 ARG A CA 1
ATOM 990 C C . ARG A 1 124 ? -5.970 -4.411 18.800 1.00 93.44 124 ARG A C 1
ATOM 992 O O . ARG A 1 124 ? -5.285 -4.239 17.795 1.00 93.44 124 ARG A O 1
ATOM 999 N N . GLU A 1 125 ? -6.612 -5.541 19.066 1.00 94.56 125 GLU A N 1
ATOM 1000 C CA . GLU A 1 125 ? -6.603 -6.728 18.208 1.00 94.56 125 GLU A CA 1
ATOM 1001 C C . GLU A 1 125 ? -7.267 -6.451 16.857 1.00 94.56 125 GLU A C 1
ATOM 1003 O O . GLU A 1 125 ? -6.638 -6.685 15.827 1.00 94.56 125 GLU A O 1
ATOM 1008 N N . ASP A 1 126 ? -8.455 -5.841 16.855 1.00 92.62 126 ASP A N 1
ATOM 1009 C CA . ASP A 1 126 ? -9.194 -5.480 15.635 1.00 92.62 126 ASP A CA 1
ATOM 1010 C C . ASP A 1 126 ? -8.403 -4.490 14.771 1.00 92.62 126 ASP A C 1
ATOM 1012 O O . ASP A 1 126 ? -8.264 -4.654 13.551 1.00 92.62 126 ASP A O 1
ATOM 1016 N N . TYR A 1 127 ? -7.809 -3.482 15.417 1.00 94.94 127 TYR A N 1
ATOM 1017 C CA . TYR A 1 127 ? -6.953 -2.511 14.742 1.00 94.94 127 TYR A CA 1
ATOM 1018 C C . TYR A 1 127 ? -5.719 -3.180 14.126 1.00 94.94 127 TYR A C 1
ATOM 1020 O O . TYR A 1 127 ? -5.371 -2.933 12.969 1.00 94.94 127 TYR A O 1
ATOM 1028 N N . LEU A 1 128 ? -5.051 -4.046 14.894 1.00 94.56 128 LEU A N 1
ATOM 1029 C CA . LEU A 1 128 ? -3.852 -4.751 14.456 1.00 94.56 128 LEU A CA 1
ATOM 1030 C C . LEU A 1 128 ? -4.148 -5.720 13.308 1.00 94.56 128 LEU A C 1
ATOM 1032 O O . LEU A 1 128 ? -3.361 -5.774 12.363 1.00 94.56 128 LEU A O 1
ATOM 1036 N N . ALA A 1 129 ? -5.254 -6.460 13.382 1.00 94.12 129 ALA A N 1
ATOM 1037 C CA . ALA A 1 129 ? -5.694 -7.384 12.344 1.00 94.12 129 ALA A CA 1
ATOM 1038 C C . ALA A 1 129 ? -5.974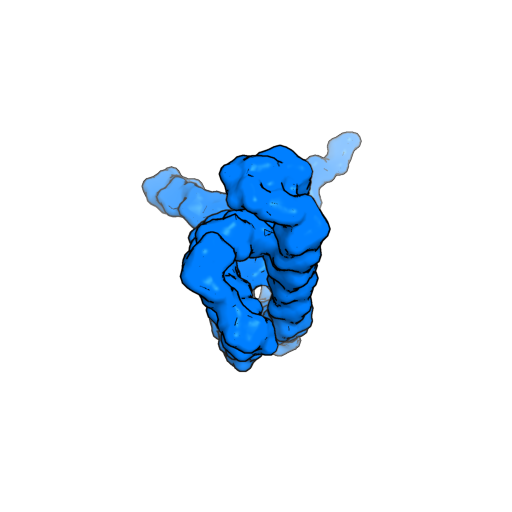 -6.637 11.036 1.00 94.12 129 ALA A C 1
ATOM 1040 O O . ALA A 1 129 ? -5.419 -6.990 9.998 1.00 94.12 129 ALA A O 1
ATOM 1041 N N . THR A 1 130 ? -6.730 -5.540 11.103 1.00 94.75 130 THR A N 1
ATOM 1042 C CA . THR A 1 130 ? -7.045 -4.701 9.936 1.00 94.75 130 THR A CA 1
ATOM 1043 C C . THR A 1 130 ? -5.786 -4.099 9.315 1.00 94.75 130 THR A C 1
ATOM 1045 O O . THR A 1 130 ? -5.618 -4.112 8.097 1.00 94.75 130 THR A O 1
ATOM 1048 N N . ARG A 1 131 ? -4.853 -3.620 10.146 1.00 95.31 131 ARG A N 1
ATOM 1049 C CA . ARG A 1 131 ? -3.564 -3.094 9.682 1.00 95.31 131 ARG A CA 1
ATOM 1050 C C . ARG A 1 131 ? -2.726 -4.161 8.977 1.00 95.31 131 ARG A C 1
ATOM 1052 O O . ARG A 1 131 ? -2.185 -3.889 7.912 1.00 95.31 131 ARG A O 1
ATOM 1059 N N . L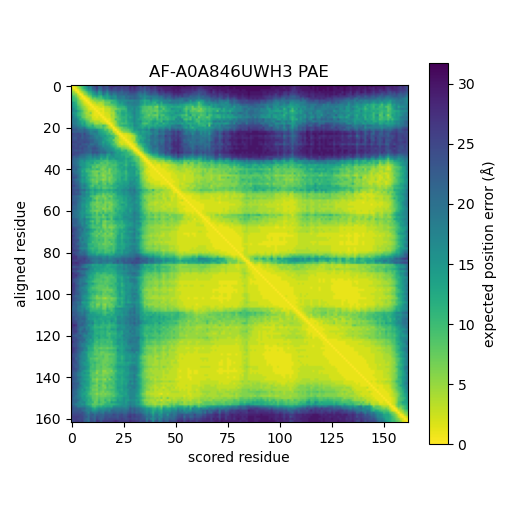YS A 1 132 ? -2.607 -5.357 9.568 1.00 95.00 132 LYS A N 1
ATOM 1060 C CA . LYS A 1 132 ? -1.859 -6.483 8.981 1.00 95.00 132 LYS A CA 1
ATOM 1061 C C . LYS A 1 132 ? -2.497 -6.972 7.684 1.00 95.00 132 LYS A C 1
ATOM 1063 O O . LYS A 1 132 ? -1.778 -7.298 6.748 1.00 95.00 132 LYS A O 1
ATOM 1068 N N . LEU A 1 133 ? -3.829 -6.999 7.624 1.00 94.75 133 LEU A N 1
ATOM 1069 C CA . LEU A 1 133 ? -4.565 -7.318 6.405 1.00 94.75 133 LEU A CA 1
ATOM 1070 C C . LEU A 1 133 ? -4.233 -6.317 5.296 1.00 94.75 133 LEU A C 1
ATOM 1072 O O . LEU A 1 133 ? -3.898 -6.733 4.194 1.00 94.75 133 LEU A O 1
ATOM 1076 N N . ALA A 1 134 ? -4.270 -5.015 5.594 1.00 95.19 134 ALA A N 1
ATOM 1077 C CA . ALA A 1 134 ? -3.916 -3.976 4.631 1.00 95.19 134 ALA A CA 1
ATOM 1078 C C . ALA A 1 134 ? -2.449 -4.077 4.176 1.00 95.19 134 ALA A C 1
ATOM 1080 O O . ALA A 1 134 ? -2.183 -4.058 2.980 1.00 95.19 134 ALA A O 1
ATOM 1081 N N . GLU A 1 135 ? -1.506 -4.247 5.109 1.00 95.69 135 GLU A N 1
ATOM 1082 C CA . GLU A 1 135 ? -0.080 -4.474 4.814 1.00 95.69 135 GLU A CA 1
ATOM 1083 C C . GLU A 1 135 ? 0.108 -5.676 3.871 1.00 95.69 135 GLU A C 1
ATOM 1085 O O . GLU A 1 135 ? 0.716 -5.544 2.810 1.00 95.69 135 GLU A O 1
ATOM 1090 N N . GLY A 1 136 ? -0.481 -6.830 4.202 1.00 95.12 136 GLY A N 1
ATOM 1091 C CA . GLY A 1 136 ? -0.418 -8.032 3.367 1.00 95.12 136 GLY A CA 1
ATOM 1092 C C . GLY A 1 136 ? -1.077 -7.862 1.995 1.00 95.12 136 GLY A C 1
ATOM 1093 O O . GLY A 1 136 ? -0.590 -8.414 1.009 1.00 95.12 136 GLY A O 1
ATOM 1094 N N . LEU A 1 137 ? -2.150 -7.071 1.909 1.00 95.19 137 LEU A N 1
ATOM 1095 C CA . LEU A 1 137 ? -2.828 -6.756 0.654 1.00 95.19 137 LEU A CA 1
ATOM 1096 C C . LEU A 1 137 ? -1.918 -5.957 -0.289 1.00 95.19 137 LEU A C 1
ATOM 1098 O O . LEU A 1 137 ? -1.800 -6.322 -1.456 1.00 95.19 137 LEU A O 1
ATOM 1102 N N . PHE A 1 138 ? -1.219 -4.935 0.219 1.00 95.50 138 PHE A N 1
ATOM 1103 C CA . PHE A 1 138 ? -0.264 -4.159 -0.578 1.00 95.50 138 PHE A CA 1
ATOM 1104 C C . PHE A 1 138 ? 0.900 -5.015 -1.088 1.00 95.50 138 PHE A C 1
ATOM 1106 O O . PHE A 1 138 ? 1.199 -4.965 -2.280 1.00 95.50 138 PHE A O 1
ATOM 1113 N N . TYR A 1 139 ? 1.496 -5.862 -0.237 1.00 94.75 139 TYR A N 1
ATOM 1114 C CA . TYR A 1 139 ? 2.544 -6.797 -0.673 1.00 94.75 139 TYR A CA 1
ATOM 1115 C C . TYR A 1 139 ? 2.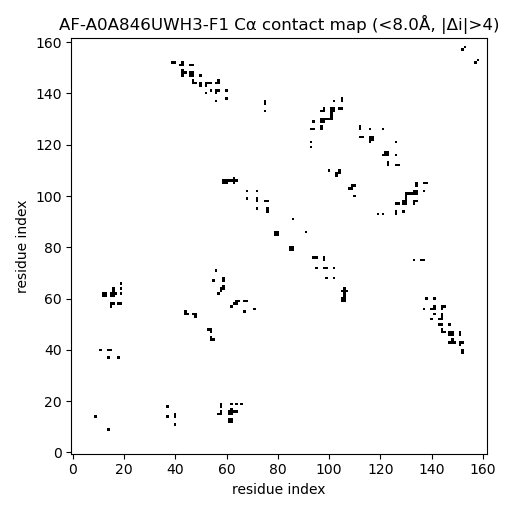047 -7.765 -1.748 1.00 94.75 139 TYR A C 1
ATOM 1117 O O . TYR A 1 139 ? 2.735 -7.997 -2.742 1.00 94.75 139 TYR A O 1
ATOM 1125 N N . ARG A 1 140 ? 0.837 -8.310 -1.583 1.00 93.62 140 ARG A N 1
ATOM 1126 C CA . ARG A 1 140 ? 0.242 -9.213 -2.572 1.00 93.62 140 ARG A CA 1
ATOM 1127 C C . ARG A 1 140 ? 0.003 -8.511 -3.907 1.00 93.62 140 ARG A C 1
ATOM 1129 O O . ARG A 1 140 ? 0.300 -9.086 -4.947 1.00 93.62 140 ARG A O 1
ATOM 1136 N N . TRP A 1 141 ? -0.525 -7.290 -3.890 1.00 93.50 141 TRP A N 1
ATOM 1137 C CA . TRP A 1 141 ? -0.754 -6.518 -5.108 1.00 93.50 141 TRP A CA 1
ATOM 1138 C C . TRP A 1 141 ? 0.543 -6.129 -5.812 1.00 93.50 141 TRP A C 1
ATOM 1140 O O . TRP A 1 141 ? 0.634 -6.293 -7.025 1.00 93.50 141 TRP A O 1
ATOM 1150 N N . ALA A 1 142 ? 1.565 -5.703 -5.067 1.00 89.06 142 ALA A N 1
ATOM 1151 C CA . ALA A 1 142 ? 2.891 -5.464 -5.628 1.00 89.06 142 ALA A CA 1
ATOM 1152 C C . ALA A 1 142 ? 3.443 -6.731 -6.305 1.00 89.06 142 ALA A C 1
ATOM 1154 O O . ALA A 1 142 ? 3.927 -6.657 -7.429 1.00 89.06 142 ALA A O 1
ATOM 1155 N N . GLY A 1 143 ? 3.267 -7.901 -5.682 1.00 87.44 143 GLY A N 1
ATOM 1156 C CA . GLY A 1 143 ? 3.664 -9.190 -6.254 1.00 87.44 143 GLY A CA 1
ATOM 1157 C C . GLY A 1 143 ? 2.932 -9.586 -7.544 1.00 87.44 143 GLY A C 1
ATOM 1158 O O . GLY A 1 143 ? 3.477 -10.367 -8.316 1.00 87.44 143 GLY A O 1
ATOM 1159 N N . PHE A 1 144 ? 1.737 -9.048 -7.815 1.00 88.19 144 PHE A N 1
ATOM 1160 C CA . PHE A 1 144 ? 1.043 -9.251 -9.095 1.00 88.19 144 PHE A CA 1
ATOM 1161 C C . PHE A 1 144 ? 1.552 -8.322 -10.200 1.00 88.19 144 PHE A C 1
ATOM 1163 O O . PHE A 1 144 ? 1.621 -8.732 -11.352 1.00 88.19 144 PHE A O 1
ATOM 1170 N N . VAL A 1 145 ? 1.915 -7.085 -9.858 1.00 84.62 145 VAL A N 1
ATOM 1171 C CA . VAL A 1 145 ? 2.395 -6.087 -10.829 1.00 84.62 145 VAL A CA 1
ATOM 1172 C C . VAL A 1 145 ? 3.867 -6.322 -11.188 1.00 84.62 145 VAL A C 1
ATOM 1174 O O . VAL A 1 145 ? 4.285 -6.128 -12.330 1.00 84.62 145 VAL A O 1
ATOM 1177 N N . GLN A 1 146 ? 4.670 -6.738 -10.208 1.00 83.31 146 GLN A N 1
ATOM 1178 C CA . GLN A 1 146 ? 6.122 -6.843 -10.328 1.00 83.31 146 GLN A CA 1
ATOM 1179 C C . GLN A 1 146 ? 6.590 -7.747 -11.488 1.00 83.31 146 GLN A C 1
ATOM 1181 O O . GLN A 1 146 ? 7.503 -7.323 -12.197 1.00 83.31 146 GLN A O 1
ATOM 1186 N N . PRO A 1 147 ? 6.006 -8.936 -11.746 1.00 82.88 147 PRO A N 1
ATOM 1187 C CA . PRO A 1 147 ? 6.418 -9.779 -12.869 1.00 82.88 147 PRO A CA 1
ATOM 1188 C C . PRO A 1 147 ? 6.237 -9.104 -14.232 1.00 82.88 147 PRO A C 1
ATOM 1190 O O . PRO A 1 147 ? 7.155 -9.146 -15.050 1.00 82.88 147 PRO A O 1
ATOM 1193 N N . ASP A 1 148 ? 5.102 -8.435 -14.458 1.00 77.25 148 ASP A N 1
ATOM 1194 C CA . ASP A 1 148 ? 4.816 -7.738 -15.719 1.00 77.25 148 ASP A CA 1
ATOM 1195 C C . ASP A 1 148 ? 5.775 -6.569 -15.940 1.00 77.25 148 ASP A C 1
ATOM 1197 O O . ASP A 1 148 ? 6.258 -6.351 -17.054 1.00 77.25 148 ASP A O 1
ATOM 1201 N N . TRP A 1 149 ? 6.088 -5.841 -14.866 1.00 81.12 149 TRP A N 1
ATOM 1202 C CA . TRP A 1 149 ? 7.067 -4.764 -14.906 1.00 81.12 149 TRP A CA 1
ATOM 1203 C C . TRP A 1 149 ? 8.479 -5.283 -15.212 1.00 81.12 149 TRP A C 1
ATOM 1205 O O . TRP A 1 149 ? 9.136 -4.753 -16.106 1.00 81.12 149 TRP A O 1
ATOM 1215 N N . ILE A 1 150 ? 8.933 -6.351 -14.539 1.00 78.62 150 ILE A N 1
ATOM 1216 C CA . ILE A 1 150 ? 10.236 -6.991 -14.803 1.00 78.62 150 ILE A CA 1
ATOM 1217 C C . ILE A 1 150 ? 10.294 -7.466 -16.258 1.00 78.62 150 ILE A C 1
ATOM 1219 O O . ILE A 1 150 ? 11.251 -7.163 -16.968 1.00 78.62 150 ILE A O 1
ATOM 1223 N N . HIS A 1 151 ? 9.264 -8.173 -16.727 1.00 75.44 151 HIS A N 1
ATOM 1224 C CA . HIS A 1 151 ? 9.206 -8.664 -18.100 1.00 75.44 151 HIS A CA 1
ATOM 1225 C C . HIS A 1 151 ? 9.293 -7.521 -19.119 1.00 75.44 151 HIS A C 1
ATOM 1227 O O . HIS A 1 151 ? 10.047 -7.621 -20.084 1.00 75.44 151 HIS A O 1
ATOM 1233 N N . ALA A 1 152 ? 8.559 -6.425 -18.907 1.00 73.00 152 ALA A N 1
ATOM 1234 C CA . ALA A 1 152 ? 8.638 -5.254 -19.773 1.00 73.00 152 ALA A CA 1
ATOM 1235 C C . ALA A 1 152 ? 10.026 -4.603 -19.727 1.00 73.00 152 ALA A C 1
ATOM 1237 O O . ALA A 1 152 ? 10.568 -4.243 -20.770 1.00 73.00 152 ALA A O 1
ATOM 1238 N N . ARG A 1 153 ? 10.622 -4.495 -18.535 1.00 69.50 153 ARG A N 1
ATOM 1239 C CA . ARG A 1 153 ? 11.890 -3.792 -18.338 1.00 69.50 153 ARG A CA 1
ATOM 1240 C C . ARG A 1 153 ? 13.094 -4.519 -18.924 1.00 69.50 153 ARG A C 1
ATOM 1242 O O . ARG A 1 153 ? 14.023 -3.870 -19.403 1.00 69.50 153 ARG A O 1
ATOM 1249 N N . PHE A 1 154 ? 13.089 -5.845 -18.853 1.00 71.31 154 PHE A N 1
ATOM 1250 C CA . PHE A 1 154 ? 14.189 -6.699 -19.298 1.00 71.31 154 PHE A CA 1
ATOM 1251 C C . PHE A 1 154 ? 13.862 -7.452 -20.589 1.00 71.31 154 PHE A C 1
ATOM 1253 O O . PHE A 1 154 ? 14.503 -8.458 -20.901 1.00 71.31 154 PHE A O 1
ATOM 1260 N N . ARG A 1 155 ? 12.862 -6.991 -21.351 1.00 64.19 155 ARG A N 1
ATOM 1261 C CA . ARG A 1 155 ? 12.489 -7.632 -22.609 1.00 64.19 155 ARG A CA 1
ATOM 1262 C C . ARG A 1 155 ? 13.692 -7.625 -23.573 1.00 64.19 155 ARG A C 1
ATOM 1264 O O . ARG A 1 155 ? 14.300 -6.564 -23.765 1.00 64.19 155 ARG A O 1
ATOM 1271 N N . PRO A 1 156 ? 14.038 -8.767 -24.198 1.00 48.88 156 PRO A N 1
ATOM 1272 C CA . PRO A 1 156 ? 15.097 -8.825 -25.204 1.00 48.88 156 PRO A CA 1
ATOM 1273 C C . PRO A 1 156 ? 14.802 -7.843 -26.346 1.00 48.88 156 PRO A C 1
ATOM 1275 O O . PRO A 1 156 ? 13.706 -7.867 -26.905 1.00 48.88 156 PRO A O 1
ATOM 1278 N N . GLY A 1 157 ? 15.764 -6.970 -26.663 1.00 54.09 157 GLY A N 1
ATOM 1279 C CA . GLY A 1 157 ? 15.635 -5.914 -27.681 1.00 54.09 157 GLY A CA 1
ATOM 1280 C C . GLY A 1 157 ? 15.416 -4.491 -27.147 1.00 54.09 157 GLY A C 1
ATOM 1281 O O . GLY A 1 157 ? 15.463 -3.556 -27.936 1.00 54.09 157 GLY A O 1
ATOM 1282 N N . THR A 1 158 ? 15.218 -4.314 -25.835 1.00 49.16 158 THR A N 1
ATOM 1283 C CA . THR A 1 158 ? 15.056 -2.984 -25.194 1.00 49.16 158 THR A CA 1
ATOM 1284 C C . THR A 1 158 ? 16.334 -2.471 -24.522 1.00 49.16 158 THR A C 1
ATOM 1286 O O . THR A 1 158 ? 16.445 -1.290 -24.229 1.00 49.16 158 THR A O 1
ATOM 1289 N N . ILE A 1 159 ? 17.328 -3.337 -24.299 1.00 47.19 159 ILE A N 1
ATOM 1290 C CA . ILE A 1 159 ? 18.647 -2.932 -23.800 1.00 47.19 159 ILE A CA 1
ATOM 1291 C C . ILE A 1 159 ? 19.536 -2.694 -25.021 1.00 47.19 159 ILE A C 1
ATOM 1293 O O . ILE A 1 159 ? 20.130 -3.632 -25.553 1.00 47.19 159 ILE A O 1
ATOM 1297 N N . ILE A 1 160 ? 19.609 -1.447 -25.486 1.00 41.19 160 ILE A N 1
ATOM 1298 C CA . ILE A 1 160 ? 20.743 -1.016 -26.305 1.00 41.19 160 ILE A CA 1
ATOM 1299 C C . ILE A 1 160 ? 21.919 -0.924 -25.332 1.00 41.19 160 ILE A C 1
ATOM 1301 O O . ILE A 1 160 ? 21.990 -0.012 -24.510 1.00 41.19 160 ILE A O 1
ATOM 1305 N N . HIS A 1 161 ? 22.783 -1.936 -25.351 1.00 37.19 161 HIS A N 1
ATOM 1306 C CA . HIS A 1 161 ? 24.073 -1.857 -24.679 1.00 37.19 161 HIS A CA 1
ATOM 1307 C C . HIS A 1 161 ? 24.908 -0.748 -25.348 1.00 37.19 161 HIS A C 1
ATOM 1309 O O . HIS A 1 161 ? 25.006 -0.771 -26.578 1.00 37.19 161 HIS A O 1
ATOM 1315 N N . PRO A 1 162 ? 25.493 0.201 -24.595 1.00 43.53 162 PRO A N 1
ATOM 1316 C CA . PRO A 1 162 ? 26.677 0.911 -25.062 1.00 43.53 162 PRO A CA 1
ATOM 1317 C C . PRO A 1 162 ? 27.890 -0.028 -25.111 1.00 43.53 162 PRO A C 1
ATOM 1319 O O . PRO A 1 162 ? 27.958 -0.962 -24.273 1.00 43.53 162 PRO A O 1
#

pLDDT: mean 75.14, std 19.39, range [34.31, 96.44]

Mean predicted aligned error: 10.56 Å

Sequence (162 aa):
MSEFWDKRPPHPCERLAKIEGQTNFWRLLAGLEDCVDTTDDMAALAFARKSGLPPELLEAFWGGSKLHRIGLCQMAFDFIHRTGRGIANKDRIWTKGAILDGFDRFCGIRRSAATRAEKFRVRREDYLATRKLAEGLFYRWAGFVQPDWIHARFRPGTIIHP

Solvent-accessible surface area (backbone atoms only — not comparable to full-atom values): 9274 Å² total; per-residue (Å²): 141,84,74,99,65,78,84,64,80,71,55,70,54,58,47,44,29,40,49,61,59,41,70,60,43,67,60,60,82,65,82,67,95,82,71,83,87,51,63,63,58,53,52,10,38,61,55,12,41,77,66,78,46,72,42,66,43,47,32,20,59,61,38,43,48,63,88,59,45,67,62,55,40,48,54,51,49,53,51,51,31,71,72,58,88,46,68,54,81,88,46,47,64,52,52,52,53,21,28,49,53,8,50,38,41,54,38,70,44,87,76,70,59,61,69,51,15,58,76,63,73,47,59,50,64,62,42,47,52,48,14,51,50,36,25,53,48,52,54,52,52,30,64,59,30,48,60,47,25,50,51,54,60,69,35,91,87,70,73,80,78,132

Nearest PDB structures (foldseek):
  7ena-assembly1_BA  TM=4.339E-01  e=1.332E+00  Homo sapiens
  8wak-assembly1_R  TM=4.297E-01  e=7.599E+00  Homo sapiens
  7uwd-assembly1_i  TM=2.710E-01  e=3.678E+00  Citrus x limon

Radius of gyration: 19.03 Å; Cα contacts (8 Å, |Δi|>4): 150; chains: 1; bounding box: 62×34×50 Å

Foldseek 3Di:
DDDPDDPPDPDLLVVLLCVLVCVVVVVVVPPDPDDDDCVLLVVLQVQLVVLVARSCLSSCQSNVDDPCLVVLLVVLLVVCQVPPVGDDPLCSVLLSVLLSQLSNVSSVHDDDLVVSCVVSVHDSVVSPVSNVSNNVVSVVRNVSSVVSSVCSNPPPPPDPDD

Secondary structure (DSSP, 8-state):
---SS--SPPPHHHHHHHHHHHHSGGGGGG--------HHHHHHHHHHGGGSS-THHHHHHHH---TTHHHHHHHHHHHHHHHTT---TTTHHHHHHHHHHHHHHHTT----HHHHHHHHT--HHHHHHHHHHHHHHHHHHHHHHHHHHHHHHT-TTS----